Protein AF-A0A183D2I1-F1 (afdb_monomer)

InterPro domains:
  IPR027417 P-loop containing nucleoside triphosphate hydrolase [G3DSA:3.40.50.300] (2-87)
  IPR031327 Mini-chromosome maintenance protein [PTHR11630] (5-108)
  IPR041562 MCM, AAA-lid domain [PF17855] (18-64)
  IPR059098 DNA replication licensing factor MCM2-like, winged-helix domain [PF23669] (88-132)

Nearest PDB structures (foldseek):
  8s09-assembly1_A  TM=5.831E-01  e=2.308E-08  Homo sapiens
  8s0a-assembly1_2  TM=5.845E-01  e=3.952E-08  Homo sapiens
  8s0d-assembly1_2  TM=7.052E-01  e=2.234E-07  Homo sapiens
  7w1y-assembly1_2  TM=5.861E-01  e=3.394E-07  Homo sapiens
  7w1y-assembly1_A  TM=5.835E-01  e=4.857E-07  Homo sapiens

Organism: NCBI:txid637853

Solvent-accessible su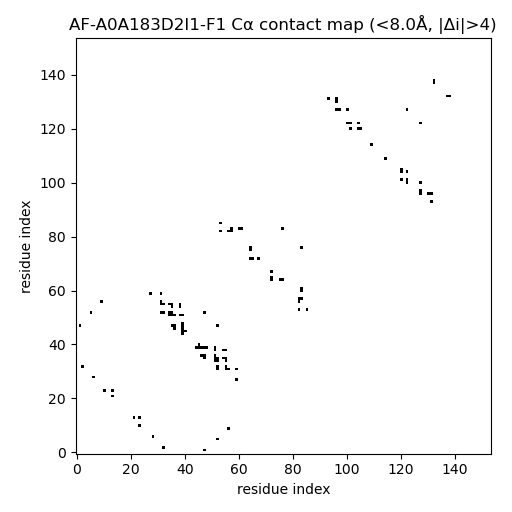rface area (backbone atoms only — not comparable to full-atom values): 9493 Å² total; per-residue (Å²): 134,68,65,64,62,56,49,48,56,53,49,52,54,48,65,78,58,56,58,94,85,66,82,89,49,74,64,58,55,53,53,35,54,52,40,13,50,50,49,19,48,74,70,73,40,96,61,73,53,72,68,27,45,52,53,22,50,32,53,54,49,54,58,55,42,71,74,44,58,72,71,54,28,56,53,49,50,66,75,40,39,74,57,66,52,58,84,53,67,59,63,60,55,51,50,50,54,49,54,49,52,52,49,53,51,52,53,52,51,50,74,74,44,84,84,68,85,79,88,76,84,91,76,64,67,66,63,52,52,51,59,47,55,74,72,37,98,62,82,80,81,78,72,82,66,84,81,78,81,79,84,76,80,131

Radius of gyration: 22.0 Å; Cα contacts (8 Å, |Δi|>4): 66; chains: 1; bounding box: 51×30×64 Å

Sequence (154 aa):
LISQTVLRKYIMYARENATGSVAITVRHVESLIRLAEAHAKMHLRSYVCDEDVDVAVRVILESFISTQKASIMRQMRRNFDRHLNFNRDHNELLLYLLKQLVKDQLHYERARHADEALTTVAVAESDFIEKVSFLFRFPLKTRFASCVEMNFTA

Foldseek 3Di:
DPLPVLVVVVVVVCVVVPPVPDDDDPVLSVQLVVQQCVQCVVVVHPDGDPVSSLVSVLVSLVVVLVPDDPVVSVVSCVVCVVSNCVPPPPPVVLVVLVVVQQVVQVVVVCVVDPPDDDPDTDDDPVVSLVVSVVVDVDDPPPDPPPPPDPPDDD

Secondary structure (DSSP, 8-state):
--HHHHHHHHHHHHHHT--TT----HHHHHHHHHHHHHHHHHTT-SS--HHHHHHHHHHHHHHHHHTS-HHHHHHHHHHTHHHHSTT--HHHHHHHHHHHHHHHHHHHHHHHSSS---------HHHHHHHHHHH-SS-GGGSSSSSS------

pLDDT: mean 70.79, std 16.34, range [28.09, 92.56]

Structure (mmCIF, N/CA/C/O backbone):
data_AF-A0A183D2I1-F1
#
_entry.id   AF-A0A183D2I1-F1
#
loop_
_atom_site.group_PDB
_atom_site.id
_atom_site.type_symbol
_atom_site.label_atom_id
_atom_site.label_alt_id
_atom_site.label_comp_id
_atom_site.label_asym_id
_atom_site.label_entity_id
_atom_site.label_seq_id
_atom_site.pdbx_PDB_ins_code
_atom_site.Cartn_x
_atom_site.Cartn_y
_atom_site.Cartn_z
_atom_site.occupancy
_atom_site.B_iso_or_equiv
_atom_site.auth_seq_id
_atom_site.auth_comp_id
_atom_site.auth_asym_id
_atom_site.auth_atom_id
_atom_site.pdbx_PDB_model_num
ATOM 1 N N . LEU A 1 1 ? -21.121 -9.892 1.403 1.00 47.94 1 LEU A N 1
ATOM 2 C CA . LEU A 1 1 ? -20.538 -10.819 2.407 1.00 47.94 1 LEU A CA 1
ATOM 3 C C . LEU A 1 1 ? -19.015 -10.607 2.554 1.00 47.94 1 LEU A C 1
ATOM 5 O O . LEU A 1 1 ? -18.254 -11.558 2.629 1.00 47.94 1 LEU A O 1
ATOM 9 N N . ILE A 1 2 ? -18.564 -9.346 2.602 1.00 53.19 2 ILE A N 1
ATOM 10 C CA . ILE A 1 2 ? -17.144 -8.947 2.489 1.00 53.19 2 ILE A CA 1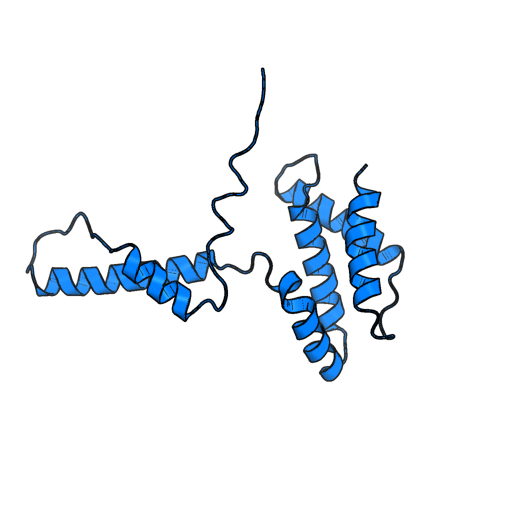
ATOM 11 C C . ILE A 1 2 ? -16.375 -9.164 3.811 1.00 53.19 2 ILE A C 1
ATOM 13 O O . ILE A 1 2 ? -15.179 -9.429 3.814 1.00 53.19 2 ILE A O 1
ATOM 17 N N . SER A 1 3 ? -17.073 -9.117 4.951 1.00 59.78 3 SER A N 1
ATOM 18 C CA . SER A 1 3 ? -16.456 -9.046 6.284 1.00 59.78 3 SER A CA 1
ATOM 19 C C . SER A 1 3 ? -15.626 -10.280 6.682 1.00 59.78 3 SER A C 1
ATOM 21 O O . SER A 1 3 ? -14.549 -10.120 7.245 1.00 59.78 3 SER A O 1
ATOM 23 N N . GLN A 1 4 ? -16.066 -11.505 6.369 1.00 57.81 4 GLN A N 1
ATOM 24 C CA . GLN A 1 4 ? -15.430 -12.734 6.882 1.00 57.81 4 GLN A CA 1
ATOM 25 C C . GLN A 1 4 ? -14.042 -13.009 6.277 1.00 57.81 4 GLN A C 1
ATOM 27 O O . GLN A 1 4 ? -13.126 -13.391 7.004 1.00 57.81 4 GLN A O 1
ATOM 32 N N . THR A 1 5 ? -13.854 -12.795 4.972 1.00 61.41 5 THR A N 1
ATOM 33 C CA . THR A 1 5 ? -12.581 -13.083 4.279 1.00 61.41 5 THR A CA 1
ATOM 34 C C . THR A 1 5 ? -11.500 -12.070 4.644 1.00 61.41 5 THR A C 1
ATOM 36 O O . THR A 1 5 ? -10.367 -12.443 4.947 1.00 61.41 5 THR A O 1
ATOM 39 N N . VAL A 1 6 ? -11.881 -10.793 4.689 1.00 62.53 6 VAL A N 1
ATOM 40 C CA . VAL A 1 6 ? -11.028 -9.664 5.081 1.00 62.53 6 VAL A CA 1
ATOM 41 C C . VAL A 1 6 ? -10.565 -9.827 6.526 1.00 62.53 6 VAL A C 1
ATOM 43 O O . VAL A 1 6 ? -9.372 -9.755 6.827 1.00 62.53 6 VAL A O 1
ATOM 46 N N . LEU A 1 7 ? -11.513 -10.131 7.413 1.00 62.50 7 LEU A N 1
ATOM 47 C CA . LEU A 1 7 ? -11.241 -10.378 8.818 1.00 62.50 7 LEU A CA 1
ATOM 48 C C . LEU A 1 7 ? -10.354 -11.612 9.001 1.00 62.50 7 LEU A C 1
ATOM 50 O O . LEU A 1 7 ? -9.405 -11.555 9.773 1.00 62.50 7 LEU A O 1
ATOM 54 N N . ARG A 1 8 ? -10.594 -12.706 8.265 1.00 64.56 8 ARG A N 1
ATOM 55 C CA . ARG A 1 8 ? -9.735 -13.901 8.319 1.00 64.56 8 ARG A CA 1
ATOM 56 C C . ARG A 1 8 ? -8.306 -13.617 7.872 1.00 64.56 8 ARG A C 1
ATOM 58 O O . ARG A 1 8 ? -7.394 -14.015 8.591 1.00 64.56 8 ARG A O 1
ATOM 65 N N . LYS A 1 9 ? -8.107 -12.944 6.731 1.00 64.69 9 LYS A N 1
ATOM 66 C CA . LYS A 1 9 ? -6.766 -12.596 6.225 1.00 64.69 9 LYS A CA 1
ATOM 67 C C . LYS A 1 9 ? -6.015 -11.732 7.248 1.00 64.69 9 LYS A C 1
ATOM 69 O O . LYS A 1 9 ? -4.882 -12.046 7.597 1.00 64.69 9 LYS A O 1
ATOM 74 N N . TYR A 1 10 ? -6.673 -10.714 7.805 1.00 66.81 10 TYR A N 1
ATOM 75 C CA . TYR A 1 10 ? -6.061 -9.799 8.774 1.00 66.81 10 TYR A CA 1
ATOM 76 C C . TYR A 1 10 ? -5.842 -10.418 10.173 1.00 66.81 10 TYR A C 1
ATOM 78 O O . TYR A 1 10 ? -4.816 -10.174 10.808 1.00 66.81 10 TYR A O 1
ATOM 86 N N . ILE A 1 11 ? -6.765 -11.260 10.656 1.00 64.31 11 ILE A N 1
ATOM 87 C CA . ILE A 1 11 ? -6.609 -11.985 11.929 1.00 64.31 11 ILE A CA 1
ATOM 88 C C . ILE A 1 11 ? -5.515 -13.047 11.824 1.00 64.31 11 ILE A C 1
ATOM 90 O O . ILE A 1 11 ? -4.703 -13.143 12.741 1.00 64.31 11 ILE A O 1
ATOM 94 N N . MET A 1 12 ? -5.463 -13.829 10.737 1.00 61.66 12 MET A N 1
ATOM 95 C CA . MET A 1 12 ? -4.365 -14.783 10.513 1.00 61.66 12 MET A CA 1
ATOM 96 C C . MET A 1 12 ? -3.023 -14.055 10.509 1.00 61.66 12 MET A C 1
ATOM 98 O O . MET A 1 12 ? -2.116 -14.429 11.246 1.00 61.66 12 MET A O 1
ATOM 102 N N . TYR A 1 13 ? -2.958 -12.932 9.797 1.00 61.28 13 TYR A N 1
ATOM 103 C CA . TYR A 1 13 ? -1.787 -12.069 9.739 1.00 61.28 13 TYR A CA 1
ATOM 104 C C . TYR A 1 13 ? -1.298 -11.589 11.122 1.00 61.28 13 TYR A C 1
ATOM 106 O O . TYR A 1 13 ? -0.101 -11.658 11.416 1.00 61.28 13 TYR A O 1
ATOM 114 N N . ALA A 1 14 ? -2.193 -11.128 12.001 1.00 62.81 14 ALA A N 1
ATOM 115 C CA . ALA A 1 14 ? -1.786 -10.687 13.338 1.00 62.81 14 ALA A CA 1
ATOM 116 C C . ALA A 1 14 ? -1.528 -11.827 14.312 1.00 62.81 14 ALA A C 1
ATOM 118 O O . ALA A 1 14 ? -0.740 -11.662 15.239 1.00 62.81 14 ALA A O 1
ATOM 119 N N . ARG A 1 15 ? -2.172 -12.978 14.113 1.00 60.75 15 ARG A N 1
ATOM 120 C CA . ARG A 1 15 ? -1.924 -14.170 14.920 1.00 60.75 15 ARG A CA 1
ATOM 121 C C . ARG A 1 15 ? -0.547 -14.761 14.622 1.00 60.75 15 ARG A C 1
ATOM 123 O O . ARG A 1 15 ? 0.141 -15.163 15.554 1.00 60.75 15 ARG A O 1
ATOM 130 N N . GLU A 1 16 ? -0.125 -14.757 13.360 1.00 59.59 16 GLU A N 1
ATOM 131 C CA . GLU A 1 16 ? 1.215 -15.189 12.938 1.00 59.59 16 GLU A CA 1
ATOM 132 C C . GLU A 1 16 ? 2.324 -14.248 13.425 1.00 59.59 16 GLU A C 1
ATOM 134 O O . GLU A 1 16 ? 3.450 -14.681 13.651 1.00 59.59 16 GLU A O 1
ATOM 139 N N . ASN A 1 17 ? 2.008 -12.966 13.631 1.00 55.75 17 ASN A N 1
ATOM 140 C CA . ASN A 1 17 ? 2.989 -11.931 13.959 1.00 55.75 17 ASN A CA 1
ATOM 141 C C . ASN A 1 17 ? 2.719 -11.243 15.299 1.00 55.75 17 ASN A C 1
ATOM 143 O O . ASN A 1 17 ? 3.112 -10.086 15.480 1.00 55.75 17 ASN A O 1
ATOM 147 N N . ALA A 1 18 ? 2.092 -11.956 16.242 1.00 54.72 18 ALA A N 1
ATOM 148 C CA . ALA A 1 18 ? 1.868 -11.531 17.622 1.00 54.72 18 ALA A CA 1
ATOM 149 C C . ALA A 1 18 ? 3.199 -11.427 18.394 1.00 54.72 18 ALA A C 1
ATOM 151 O O . ALA A 1 18 ? 3.439 -12.091 19.398 1.00 54.72 18 ALA A O 1
ATOM 152 N N . THR A 1 19 ? 4.087 -10.547 17.936 1.00 51.00 19 THR A N 1
ATOM 153 C CA . THR A 1 19 ? 5.031 -9.875 18.819 1.00 51.00 19 THR A CA 1
ATOM 154 C C . THR A 1 19 ? 4.127 -9.132 19.794 1.00 51.00 19 THR A C 1
ATOM 156 O O . THR A 1 19 ? 3.301 -8.347 19.335 1.00 51.00 19 THR A O 1
ATOM 159 N N . GLY A 1 20 ? 4.184 -9.437 21.094 1.00 52.44 20 GLY A N 1
ATOM 160 C CA . GLY A 1 20 ? 3.185 -9.054 22.111 1.00 52.44 20 GLY A CA 1
ATOM 161 C C . GLY A 1 20 ? 2.898 -7.553 22.310 1.00 52.44 20 GLY A C 1
ATOM 162 O O . GLY A 1 20 ? 2.337 -7.167 23.326 1.00 52.44 20 GLY A O 1
ATOM 163 N N . SER A 1 21 ? 3.285 -6.698 21.369 1.00 53.03 21 SER A N 1
ATOM 164 C CA . SER A 1 21 ? 3.065 -5.260 21.314 1.00 53.03 21 SER A CA 1
ATOM 165 C C . SER A 1 21 ? 1.822 -4.825 20.525 1.00 53.03 21 SER A C 1
ATOM 167 O O . SER A 1 21 ? 1.507 -3.636 20.560 1.00 53.03 21 SER A O 1
ATOM 169 N N . VAL A 1 22 ? 1.111 -5.714 19.811 1.00 56.09 22 VAL A N 1
ATOM 170 C CA . VAL A 1 22 ? 0.008 -5.303 18.912 1.00 56.09 22 VAL A CA 1
ATOM 171 C C . VAL A 1 22 ? -1.286 -6.071 19.175 1.00 56.09 22 VAL A C 1
ATOM 173 O O . VAL A 1 22 ? -1.456 -7.202 18.731 1.00 56.09 22 VAL A O 1
ATOM 176 N N . ALA A 1 23 ? -2.239 -5.430 19.851 1.00 59.72 23 ALA A N 1
ATOM 177 C CA . ALA A 1 23 ? -3.607 -5.931 19.943 1.00 59.72 23 ALA A CA 1
ATOM 178 C C . ALA A 1 23 ? -4.425 -5.452 18.730 1.00 59.72 23 ALA A C 1
ATOM 180 O O . ALA A 1 23 ? -4.564 -4.247 18.502 1.00 59.72 23 ALA A O 1
ATOM 181 N N . ILE A 1 24 ? -4.997 -6.382 17.954 1.00 68.56 24 ILE A N 1
ATOM 182 C CA . ILE A 1 24 ? -6.044 -6.032 16.985 1.00 68.56 24 ILE A CA 1
ATOM 183 C C . ILE A 1 24 ? -7.294 -5.630 17.759 1.00 68.56 24 ILE A C 1
ATOM 185 O O . ILE A 1 24 ? -7.805 -6.397 18.571 1.00 68.56 24 ILE A O 1
ATOM 189 N N . THR A 1 25 ? -7.827 -4.454 17.439 1.00 73.81 25 THR A N 1
ATOM 190 C CA . THR A 1 25 ? -9.124 -4.003 17.940 1.00 73.81 25 THR A CA 1
ATOM 191 C C . THR A 1 25 ? -10.164 -4.019 16.826 1.00 73.81 25 THR A C 1
ATOM 193 O O . THR A 1 25 ? -9.836 -3.950 15.639 1.00 73.81 25 THR A O 1
ATOM 196 N N . VAL A 1 26 ? -11.439 -4.038 17.213 1.00 77.88 26 VAL A N 1
ATOM 197 C CA . VAL A 1 26 ? -12.580 -3.926 16.288 1.00 77.88 26 VAL A CA 1
ATOM 198 C C . VAL A 1 26 ? -12.503 -2.645 15.442 1.00 77.88 26 VAL A C 1
ATOM 200 O O . VAL A 1 26 ? -12.909 -2.640 14.284 1.00 77.88 26 VAL A O 1
ATOM 203 N N . ARG A 1 27 ? -11.881 -1.584 15.978 1.00 81.44 27 ARG A N 1
ATOM 204 C CA . ARG A 1 27 ? -11.635 -0.321 15.268 1.00 81.44 27 ARG A CA 1
ATOM 205 C C . ARG A 1 27 ? -10.708 -0.498 14.064 1.00 81.44 27 ARG A C 1
ATOM 207 O O . ARG A 1 27 ? -10.935 0.129 13.040 1.00 81.44 27 ARG A O 1
ATOM 214 N N . HIS A 1 28 ? -9.684 -1.351 14.155 1.00 77.81 28 HIS A N 1
ATOM 215 C CA . HIS A 1 28 ? -8.801 -1.612 13.010 1.00 77.81 28 HIS A CA 1
ATOM 216 C C . HIS A 1 28 ? -9.560 -2.291 11.869 1.00 77.81 28 HIS A C 1
ATOM 218 O O . HIS A 1 28 ? -9.346 -1.956 10.709 1.00 77.81 28 HIS A O 1
ATOM 224 N N . VAL A 1 29 ? -10.482 -3.195 12.204 1.00 79.56 29 VAL A N 1
ATOM 225 C CA . VAL A 1 29 ? -11.341 -3.872 11.225 1.00 79.56 29 VAL A CA 1
ATOM 226 C C . VAL A 1 29 ? -12.295 -2.877 10.561 1.00 79.56 29 VAL A C 1
ATOM 228 O O . VAL A 1 29 ? -12.427 -2.887 9.341 1.00 79.56 29 VAL A O 1
ATOM 231 N N . GLU A 1 30 ? -12.915 -1.985 11.337 1.00 83.94 30 GLU A N 1
ATOM 232 C CA . GLU A 1 30 ? -13.778 -0.924 10.803 1.00 83.94 30 GLU A CA 1
ATOM 233 C C . GLU A 1 30 ? -13.012 0.003 9.847 1.00 83.94 30 GLU A C 1
ATOM 235 O O . GLU A 1 30 ? -13.469 0.260 8.730 1.00 83.94 30 GLU A O 1
ATOM 240 N N . SER A 1 31 ? -11.821 0.457 10.250 1.00 87.12 31 SER A N 1
ATOM 241 C CA . SER A 1 31 ? -10.952 1.280 9.403 1.00 87.12 31 SER A CA 1
ATOM 242 C C . SER A 1 31 ? -10.566 0.566 8.107 1.00 87.12 31 SER A C 1
ATOM 244 O O . SER A 1 31 ? -10.540 1.192 7.050 1.00 87.12 31 SER A O 1
ATOM 246 N N . LEU A 1 32 ? -10.301 -0.740 8.167 1.00 84.94 32 LEU A N 1
ATOM 247 C CA . LEU A 1 32 ? -9.923 -1.538 7.004 1.00 84.94 32 LEU A CA 1
ATOM 248 C C . LEU A 1 32 ? -11.075 -1.635 5.998 1.00 84.94 32 LEU A C 1
ATOM 250 O O . LEU A 1 32 ? -10.867 -1.385 4.812 1.00 84.94 32 LEU A O 1
ATOM 254 N N . ILE A 1 33 ? -12.294 -1.908 6.471 1.00 86.69 33 ILE A N 1
ATOM 255 C CA . ILE A 1 33 ? -13.492 -1.947 5.619 1.00 86.69 33 ILE A CA 1
ATOM 256 C C . ILE A 1 33 ? -13.709 -0.586 4.943 1.00 86.69 33 ILE A C 1
ATOM 258 O O . ILE A 1 33 ? -13.891 -0.531 3.728 1.00 86.69 33 ILE A O 1
ATOM 262 N N . ARG A 1 34 ? -13.602 0.518 5.697 1.00 90.81 34 ARG A N 1
ATOM 263 C CA . ARG A 1 34 ? -13.749 1.872 5.136 1.00 90.81 34 ARG A CA 1
ATOM 264 C C . ARG A 1 34 ? -12.707 2.187 4.064 1.00 90.81 34 ARG A C 1
ATOM 266 O O . ARG A 1 34 ? -13.053 2.787 3.051 1.00 90.81 34 ARG A O 1
ATOM 273 N N . LEU A 1 35 ? -11.449 1.798 4.274 1.00 90.44 35 LEU A N 1
ATOM 274 C CA . LEU A 1 35 ? -10.378 2.014 3.297 1.00 90.44 35 LEU A CA 1
ATOM 275 C C . LEU A 1 35 ? -10.588 1.186 2.025 1.00 90.44 35 LEU A C 1
ATOM 277 O O . LEU A 1 35 ? -10.406 1.714 0.930 1.00 90.44 35 LEU A O 1
ATOM 281 N N . ALA A 1 36 ? -11.015 -0.071 2.158 1.00 87.38 36 ALA A N 1
ATOM 282 C CA . ALA A 1 36 ? -11.295 -0.934 1.012 1.00 87.38 36 ALA A CA 1
ATOM 283 C C . ALA A 1 36 ? -12.467 -0.391 0.170 1.00 87.38 36 ALA A C 1
ATOM 285 O O . ALA A 1 36 ? -12.376 -0.303 -1.053 1.00 87.38 36 ALA A O 1
ATOM 286 N N . GLU A 1 37 ? -13.540 0.068 0.818 1.00 87.00 37 GLU A N 1
ATOM 287 C CA . GLU A 1 37 ? -14.663 0.715 0.129 1.00 87.00 37 GLU A CA 1
ATOM 288 C C . GLU A 1 37 ? -14.269 2.047 -0.519 1.00 87.00 37 GLU A C 1
ATOM 290 O O . GLU A 1 37 ? -14.716 2.351 -1.625 1.00 87.00 37 GLU A O 1
ATOM 295 N N . ALA A 1 38 ? -13.437 2.853 0.148 1.00 91.94 38 ALA A N 1
ATOM 296 C CA . ALA A 1 38 ? -12.932 4.099 -0.419 1.00 91.94 38 ALA A CA 1
ATOM 297 C C . ALA A 1 38 ? -12.096 3.835 -1.679 1.00 91.94 38 ALA A C 1
ATOM 299 O O . ALA A 1 38 ? -12.277 4.527 -2.679 1.00 91.94 38 ALA A O 1
ATOM 300 N N . HIS A 1 39 ? -11.244 2.809 -1.662 1.00 88.62 39 HIS A N 1
ATOM 301 C CA . HIS A 1 39 ? -10.431 2.423 -2.814 1.00 88.62 39 HIS A CA 1
ATOM 302 C C . HIS A 1 39 ? -11.285 1.921 -3.990 1.00 88.62 39 HIS A C 1
ATOM 304 O O . HIS A 1 39 ? -11.060 2.335 -5.129 1.00 88.62 39 HIS A O 1
ATOM 310 N N . ALA A 1 40 ? -12.323 1.122 -3.720 1.00 88.06 40 ALA A N 1
ATOM 311 C CA . ALA A 1 40 ? -13.288 0.704 -4.738 1.00 88.06 40 ALA A CA 1
ATOM 312 C C . ALA A 1 40 ? -14.038 1.905 -5.348 1.00 88.06 40 ALA A C 1
ATOM 314 O O . ALA A 1 40 ? -14.158 2.010 -6.570 1.00 88.06 40 ALA A O 1
ATOM 315 N N . LYS A 1 41 ? -14.464 2.865 -4.513 1.00 89.44 41 LYS A N 1
ATOM 316 C CA . LYS A 1 41 ? -15.130 4.102 -4.960 1.00 89.44 41 LYS A CA 1
ATOM 317 C C . LYS A 1 41 ? -14.212 5.009 -5.779 1.00 89.44 41 LYS A C 1
ATOM 319 O O . LYS A 1 41 ? -14.683 5.611 -6.739 1.00 89.44 41 LYS A O 1
ATOM 324 N N . MET A 1 42 ? -12.920 5.085 -5.452 1.00 92.56 42 MET A N 1
ATOM 325 C CA . MET A 1 42 ? -11.929 5.798 -6.275 1.00 92.56 42 MET A CA 1
ATOM 326 C C . MET A 1 42 ? -11.808 5.190 -7.678 1.00 92.56 42 MET A C 1
ATOM 328 O O . MET A 1 42 ? -11.603 5.918 -8.643 1.00 92.56 42 MET A O 1
ATOM 332 N N . HIS A 1 43 ? -12.007 3.876 -7.799 1.00 89.62 43 HIS A N 1
ATOM 333 C CA . HIS A 1 43 ? -12.076 3.164 -9.078 1.00 89.62 43 HIS A CA 1
ATOM 334 C C . HIS A 1 43 ? -13.481 3.151 -9.702 1.00 89.62 43 HIS A C 1
ATOM 336 O O . HIS A 1 43 ? -13.704 2.429 -10.672 1.00 89.62 43 HIS A O 1
ATOM 342 N N . LEU A 1 44 ? -14.434 3.917 -9.154 1.00 92.19 44 LEU A N 1
ATOM 343 C CA . LEU A 1 44 ? -15.835 3.968 -9.589 1.00 92.19 44 LEU A CA 1
ATOM 344 C C . LEU A 1 44 ? -16.553 2.601 -9.557 1.00 92.19 44 LEU A C 1
ATOM 346 O O . LEU A 1 44 ? -17.554 2.405 -10.246 1.00 92.19 44 LEU A O 1
ATOM 350 N N . ARG A 1 45 ? -16.071 1.648 -8.747 1.00 85.94 45 ARG A N 1
ATOM 351 C CA . ARG A 1 45 ? -16.692 0.327 -8.573 1.00 85.94 45 ARG A CA 1
ATOM 352 C C . ARG A 1 45 ? -17.673 0.342 -7.402 1.00 85.94 45 ARG A C 1
ATOM 354 O O . ARG A 1 45 ? -17.440 0.981 -6.378 1.00 85.94 45 ARG A O 1
ATOM 361 N N . SER A 1 46 ? -18.761 -0.413 -7.538 1.00 85.31 46 SER A N 1
ATOM 362 C CA . SER A 1 46 ? -19.759 -0.632 -6.477 1.00 85.31 46 SER A CA 1
ATOM 363 C C . SER A 1 46 ? -19.436 -1.824 -5.569 1.00 85.31 46 SER A C 1
ATOM 365 O O . SER A 1 46 ? -20.087 -2.012 -4.542 1.00 85.31 46 SER A O 1
ATOM 367 N N . TYR A 1 47 ? -18.436 -2.625 -5.935 1.00 83.62 47 TYR A N 1
ATOM 368 C CA . TYR A 1 47 ? -18.008 -3.818 -5.216 1.00 83.62 47 TYR A CA 1
ATOM 369 C C . TYR A 1 47 ? -16.523 -3.733 -4.861 1.00 83.62 47 TYR A C 1
ATOM 371 O O . TYR A 1 47 ? -15.739 -3.085 -5.550 1.00 83.62 47 TYR A O 1
ATOM 379 N N . VAL A 1 48 ? -16.165 -4.400 -3.766 1.00 80.62 48 VAL A N 1
ATOM 380 C CA . VAL A 1 48 ? -14.799 -4.463 -3.241 1.00 80.62 48 VAL A CA 1
ATOM 381 C C . VAL A 1 48 ? -14.123 -5.724 -3.775 1.00 80.62 48 VAL A C 1
ATOM 383 O O . VAL A 1 48 ? -14.656 -6.824 -3.608 1.00 80.62 48 VAL A O 1
ATOM 386 N N . CYS A 1 49 ? -12.958 -5.561 -4.394 1.00 83.50 49 CYS A N 1
ATOM 387 C CA . CYS A 1 49 ? -12.085 -6.641 -4.851 1.00 83.50 49 CYS A CA 1
ATOM 388 C C . CYS A 1 49 ? -11.038 -7.003 -3.785 1.00 83.50 49 CYS A C 1
ATOM 390 O O . CYS A 1 49 ? -10.749 -6.215 -2.884 1.00 83.50 49 CYS A O 1
ATOM 392 N N . ASP A 1 50 ? -10.400 -8.170 -3.924 1.00 80.44 50 ASP A N 1
ATOM 393 C CA . ASP A 1 50 ? -9.273 -8.568 -3.064 1.00 80.44 50 ASP A CA 1
ATOM 394 C C . ASP A 1 50 ? -8.115 -7.550 -3.108 1.00 80.44 50 ASP A C 1
ATOM 396 O O . ASP A 1 50 ? -7.505 -7.263 -2.082 1.00 80.44 50 ASP A O 1
ATOM 400 N N . GLU A 1 51 ? -7.877 -6.922 -4.263 1.00 81.56 51 GLU A N 1
ATOM 401 C CA . GLU A 1 51 ? -6.863 -5.871 -4.436 1.00 81.56 51 GLU A CA 1
ATOM 402 C C . GLU A 1 51 ? -7.111 -4.653 -3.533 1.00 81.56 51 GLU A C 1
ATOM 404 O O . GLU A 1 51 ? -6.176 -4.079 -2.975 1.00 81.56 51 GLU A O 1
ATOM 409 N N . ASP A 1 52 ? -8.378 -4.270 -3.353 1.00 84.62 52 ASP A N 1
ATOM 410 C CA . ASP A 1 52 ? -8.764 -3.128 -2.521 1.00 84.62 52 ASP A CA 1
ATOM 411 C C . ASP A 1 52 ? -8.496 -3.427 -1.034 1.00 84.62 52 ASP A C 1
ATOM 413 O O . ASP A 1 52 ? -8.114 -2.545 -0.259 1.00 84.62 52 ASP A O 1
ATOM 417 N N . VAL A 1 53 ? -8.645 -4.697 -0.644 1.00 82.25 53 VAL A N 1
ATOM 418 C CA . VAL A 1 53 ? -8.337 -5.196 0.702 1.00 82.25 53 VAL A CA 1
ATOM 419 C C . VAL A 1 53 ? -6.831 -5.191 0.943 1.00 82.25 53 VAL A C 1
ATOM 421 O O . VAL A 1 53 ? -6.390 -4.744 2.003 1.00 82.25 53 VAL A O 1
ATOM 424 N N . ASP A 1 54 ? -6.038 -5.627 -0.034 1.00 80.88 54 ASP A N 1
ATOM 425 C CA . ASP A 1 54 ? -4.577 -5.632 0.070 1.00 80.88 54 ASP A CA 1
ATOM 426 C C . ASP A 1 54 ? -4.022 -4.205 0.219 1.00 80.88 54 ASP A C 1
ATOM 428 O O . ASP A 1 54 ? -3.141 -3.952 1.050 1.00 80.88 54 ASP A O 1
ATOM 432 N N . VAL A 1 55 ? -4.593 -3.236 -0.508 1.00 84.19 55 VAL A N 1
ATOM 433 C CA . VAL A 1 55 ? -4.257 -1.812 -0.352 1.00 84.19 55 VAL A CA 1
ATOM 434 C C . VAL A 1 55 ? -4.651 -1.294 1.035 1.00 84.19 55 VAL A C 1
ATOM 436 O O . VAL A 1 55 ? -3.844 -0.623 1.686 1.00 84.19 55 VAL A O 1
ATOM 439 N N . ALA A 1 56 ? -5.847 -1.626 1.527 1.00 86.12 56 ALA A N 1
ATOM 440 C CA . ALA A 1 56 ? -6.298 -1.218 2.859 1.00 86.12 56 ALA A CA 1
ATOM 441 C C . ALA A 1 56 ? -5.397 -1.775 3.978 1.00 86.12 56 ALA A C 1
ATOM 443 O O . ALA A 1 56 ? -5.015 -1.040 4.895 1.00 86.12 56 ALA A O 1
ATOM 444 N N . VAL A 1 57 ? -5.003 -3.051 3.880 1.00 81.69 57 VAL A N 1
ATOM 445 C CA . VAL A 1 57 ? -4.051 -3.688 4.802 1.00 81.69 57 VAL A CA 1
ATOM 446 C C . VAL A 1 57 ? -2.713 -2.954 4.765 1.00 81.69 57 VAL A C 1
ATOM 448 O O . VAL A 1 57 ? -2.207 -2.573 5.821 1.00 81.69 57 VAL A O 1
ATOM 451 N N . ARG A 1 58 ? -2.164 -2.679 3.576 1.00 83.00 58 ARG A N 1
ATOM 452 C CA . ARG A 1 58 ? -0.890 -1.959 3.426 1.00 83.00 58 ARG A CA 1
ATOM 453 C C . ARG A 1 58 ? -0.903 -0.602 4.132 1.00 83.00 58 ARG A C 1
ATOM 455 O O . ARG A 1 58 ? 0.016 -0.313 4.896 1.00 83.00 58 ARG A O 1
ATOM 462 N N . VAL A 1 59 ? -1.949 0.201 3.925 1.00 86.94 59 VAL A N 1
ATOM 463 C CA . VAL A 1 59 ? -2.078 1.540 4.532 1.00 86.94 59 VAL A CA 1
ATOM 464 C C . VAL A 1 59 ? -2.125 1.457 6.059 1.00 86.94 59 VAL A C 1
ATOM 466 O O . VAL A 1 59 ? -1.414 2.193 6.749 1.00 86.94 59 VAL A O 1
ATOM 469 N N . ILE A 1 60 ? -2.917 0.529 6.604 1.00 83.25 60 ILE A N 1
ATOM 470 C CA . ILE A 1 60 ? -3.003 0.328 8.056 1.00 83.25 60 ILE A CA 1
ATOM 471 C C . ILE A 1 60 ? -1.644 -0.085 8.619 1.00 83.25 60 ILE A C 1
ATOM 473 O O . ILE A 1 60 ? -1.205 0.472 9.625 1.00 83.25 60 ILE A O 1
ATOM 477 N N . LEU A 1 61 ? -0.946 -1.008 7.963 1.00 80.25 61 LEU A N 1
ATOM 478 C CA . LEU A 1 61 ? 0.366 -1.464 8.411 1.00 80.25 61 LEU A CA 1
ATOM 479 C C . LEU A 1 61 ? 1.430 -0.381 8.347 1.00 80.25 61 LEU A C 1
ATOM 481 O O . LEU A 1 61 ? 2.212 -0.254 9.284 1.00 80.25 61 LEU A O 1
ATOM 485 N N . GLU A 1 62 ? 1.458 0.421 7.289 1.00 84.62 62 GLU A N 1
ATOM 486 C CA . GLU A 1 62 ? 2.432 1.501 7.157 1.00 84.62 62 GLU A CA 1
ATOM 487 C C . GLU A 1 62 ? 2.233 2.560 8.249 1.00 84.62 62 GLU A C 1
ATOM 489 O O . GLU A 1 62 ? 3.199 2.944 8.920 1.00 84.62 62 GLU A O 1
ATOM 494 N N . SER A 1 63 ? 0.973 2.929 8.519 1.00 85.19 63 SER A N 1
ATOM 495 C CA . SER A 1 63 ? 0.630 3.819 9.633 1.00 85.19 63 SER A CA 1
ATOM 496 C C . SER A 1 63 ? 1.046 3.225 10.980 1.00 85.19 63 SER A C 1
ATOM 498 O O . SER A 1 63 ? 1.696 3.899 11.776 1.00 85.19 63 SER A O 1
ATOM 500 N N . PHE A 1 64 ? 0.791 1.936 11.204 1.00 78.88 64 PHE A N 1
ATOM 501 C CA . PHE A 1 64 ? 1.109 1.272 12.459 1.00 78.88 64 PHE A CA 1
ATOM 502 C C . PHE A 1 64 ? 2.616 1.135 12.690 1.00 78.88 64 PHE A C 1
ATOM 504 O O . PHE A 1 64 ? 3.107 1.361 13.794 1.00 78.88 64 PHE A O 1
ATOM 511 N N . ILE A 1 65 ? 3.373 0.776 11.653 1.00 80.31 65 ILE A N 1
ATOM 512 C CA . ILE A 1 65 ? 4.828 0.648 11.731 1.00 80.31 65 ILE A CA 1
ATOM 513 C C . ILE A 1 65 ? 5.449 2.006 12.053 1.00 80.31 65 ILE A C 1
ATOM 515 O O . ILE A 1 65 ? 6.347 2.055 12.887 1.00 80.31 65 ILE A O 1
ATOM 519 N N . SER A 1 66 ? 4.963 3.099 11.454 1.00 85.25 66 SER A N 1
ATOM 520 C CA . SER A 1 66 ? 5.512 4.443 11.696 1.00 85.25 66 SER A CA 1
ATOM 521 C C . SER A 1 66 ? 5.396 4.924 13.147 1.00 85.25 66 SER A C 1
ATOM 523 O O . SER A 1 66 ? 6.205 5.744 13.573 1.00 85.25 66 SER A O 1
ATOM 525 N N . THR A 1 67 ? 4.453 4.391 13.930 1.00 85.69 67 THR A N 1
ATOM 526 C CA . THR A 1 67 ? 4.269 4.780 15.337 1.00 85.69 67 THR A CA 1
ATOM 527 C C . THR A 1 67 ? 5.112 3.956 16.313 1.00 85.69 67 THR A C 1
ATOM 529 O O . THR A 1 67 ? 5.092 4.223 17.514 1.00 85.69 67 THR A O 1
ATOM 532 N N . GLN A 1 68 ? 5.829 2.927 15.847 1.00 81.81 68 GLN A N 1
ATOM 533 C CA . GLN A 1 68 ? 6.621 2.054 16.717 1.00 81.81 68 GLN A CA 1
ATOM 534 C C . GLN A 1 68 ? 8.038 2.591 16.958 1.00 81.81 68 GLN A C 1
ATOM 536 O O . GLN A 1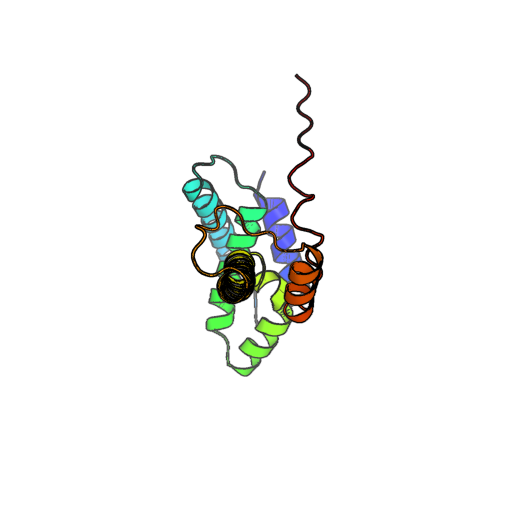 68 ? 8.592 3.377 16.194 1.00 81.81 68 GLN A O 1
ATOM 541 N N . LYS A 1 69 ? 8.685 2.113 18.027 1.00 84.50 69 LYS A N 1
ATOM 542 C CA . LYS A 1 69 ? 10.102 2.410 18.302 1.00 84.50 69 LYS A CA 1
ATOM 543 C C . LYS A 1 69 ? 10.988 1.887 17.170 1.00 84.50 69 LYS A C 1
ATOM 545 O O . LYS A 1 69 ? 10.747 0.799 16.654 1.00 84.50 69 LYS A O 1
ATOM 550 N N . ALA A 1 70 ? 12.078 2.590 16.855 1.00 85.06 70 ALA A N 1
ATOM 551 C CA . ALA A 1 70 ? 12.946 2.284 15.710 1.00 85.06 70 ALA A CA 1
ATOM 552 C C . ALA A 1 70 ? 13.427 0.824 15.614 1.00 85.06 70 ALA A C 1
ATOM 554 O O . ALA A 1 70 ? 13.538 0.288 14.514 1.00 85.06 70 ALA A O 1
ATOM 555 N N . SER A 1 71 ? 13.685 0.161 16.745 1.00 83.88 71 SER A N 1
ATOM 556 C CA . SER A 1 71 ? 14.042 -1.267 16.761 1.00 83.88 71 SER A CA 1
ATOM 557 C C . SER A 1 71 ? 12.898 -2.152 16.242 1.00 83.88 71 SER A C 1
ATOM 559 O O . SER A 1 71 ? 13.081 -2.938 15.312 1.00 83.88 71 SER A O 1
ATOM 561 N N . ILE A 1 72 ? 11.689 -1.933 16.767 1.00 82.00 72 ILE A N 1
ATOM 562 C CA . ILE A 1 72 ? 10.470 -2.653 16.382 1.00 82.00 72 ILE A CA 1
ATOM 563 C C . ILE A 1 72 ? 10.094 -2.310 14.940 1.00 82.00 72 ILE A C 1
ATOM 565 O O . ILE A 1 72 ? 9.763 -3.208 14.179 1.00 82.00 72 ILE A O 1
ATOM 569 N N . MET A 1 73 ? 10.229 -1.048 14.515 1.00 83.19 73 MET A N 1
ATOM 570 C CA . MET A 1 73 ? 9.973 -0.654 13.123 1.00 83.19 73 MET A CA 1
ATOM 571 C C . MET A 1 73 ? 10.797 -1.475 12.132 1.00 83.19 73 MET A C 1
ATOM 573 O O . MET A 1 73 ? 10.256 -1.980 11.152 1.00 83.19 73 MET A O 1
ATOM 577 N N . ARG A 1 74 ? 12.105 -1.624 12.380 1.00 85.12 74 ARG A N 1
ATOM 578 C CA . ARG A 1 74 ? 13.000 -2.388 11.495 1.00 85.12 74 ARG A CA 1
ATOM 579 C C . ARG A 1 74 ? 12.633 -3.868 11.468 1.00 85.12 74 ARG A C 1
ATOM 581 O O . ARG A 1 74 ? 12.657 -4.479 10.405 1.00 85.12 74 ARG A O 1
ATOM 588 N N . GLN A 1 75 ? 12.282 -4.440 12.618 1.00 81.94 75 GLN A N 1
ATOM 589 C CA . GLN A 1 75 ? 11.814 -5.822 12.701 1.00 81.94 75 GLN A CA 1
ATOM 590 C C . GLN A 1 75 ? 10.498 -6.017 11.935 1.00 81.94 75 GLN A C 1
ATOM 592 O O . GLN A 1 75 ? 10.415 -6.904 11.091 1.00 81.94 75 GLN A O 1
ATOM 597 N N . MET A 1 76 ? 9.516 -5.143 12.159 1.00 78.19 76 MET A N 1
ATOM 598 C CA . MET A 1 76 ? 8.208 -5.197 11.506 1.00 78.19 76 MET A CA 1
ATOM 599 C C . MET A 1 76 ? 8.315 -4.993 9.991 1.00 78.19 76 MET A C 1
ATOM 601 O O . MET A 1 76 ? 7.691 -5.731 9.241 1.00 78.19 76 MET A O 1
ATOM 605 N N . ARG A 1 77 ? 9.152 -4.061 9.510 1.00 81.56 77 ARG A N 1
ATOM 606 C CA . ARG A 1 77 ? 9.378 -3.872 8.064 1.00 81.56 77 ARG A CA 1
ATOM 607 C C . ARG A 1 77 ? 9.934 -5.125 7.394 1.00 81.56 77 ARG A C 1
ATOM 609 O O . ARG A 1 77 ? 9.488 -5.452 6.306 1.00 81.56 77 ARG A O 1
ATOM 616 N N . ARG A 1 78 ? 10.856 -5.841 8.048 1.00 79.75 78 ARG A N 1
ATOM 617 C CA . ARG A 1 78 ? 11.389 -7.111 7.524 1.00 79.75 78 ARG A CA 1
ATOM 618 C C . ARG A 1 78 ? 10.329 -8.209 7.496 1.00 79.75 78 ARG A C 1
ATOM 620 O O . ARG A 1 78 ? 10.225 -8.917 6.503 1.00 79.75 78 ARG A O 1
ATOM 627 N N . ASN A 1 79 ? 9.525 -8.322 8.551 1.00 76.25 79 ASN A N 1
ATOM 628 C CA . ASN A 1 79 ? 8.469 -9.335 8.622 1.00 76.25 79 ASN A CA 1
ATOM 629 C C . ASN A 1 79 ? 7.339 -9.063 7.614 1.00 76.25 79 ASN A C 1
ATOM 631 O O . ASN A 1 79 ? 6.767 -9.992 7.051 1.00 76.25 79 ASN A O 1
ATOM 635 N N . PHE A 1 80 ? 7.039 -7.788 7.356 1.00 72.56 80 PHE A N 1
ATOM 636 C CA . PHE A 1 80 ? 5.922 -7.363 6.510 1.00 72.56 80 PHE A CA 1
ATOM 637 C C . PHE A 1 80 ? 6.331 -6.891 5.118 1.00 72.56 80 PHE A C 1
ATOM 639 O O . PHE A 1 80 ? 5.501 -6.347 4.391 1.00 72.56 80 PHE A O 1
ATOM 646 N N . ASP A 1 81 ? 7.570 -7.155 4.711 1.00 75.94 81 ASP A N 1
ATOM 647 C CA . ASP A 1 81 ? 8.131 -6.701 3.438 1.00 75.94 81 ASP A CA 1
ATOM 648 C C . ASP A 1 81 ? 7.252 -7.098 2.238 1.00 75.94 81 ASP A C 1
ATOM 650 O O . ASP A 1 81 ? 6.924 -6.267 1.395 1.00 75.94 81 ASP A O 1
ATOM 654 N N . ARG A 1 82 ? 6.730 -8.333 2.233 1.00 72.62 82 ARG A N 1
ATOM 655 C CA . ARG A 1 82 ? 5.812 -8.832 1.191 1.00 72.62 82 ARG A CA 1
ATOM 656 C C . ARG A 1 82 ? 4.523 -8.009 1.065 1.00 72.62 82 ARG A C 1
ATOM 658 O O . ARG A 1 82 ? 4.030 -7.817 -0.040 1.00 72.62 82 ARG A O 1
ATOM 665 N N . HIS A 1 83 ? 3.982 -7.535 2.183 1.00 70.25 83 HIS A N 1
ATOM 666 C CA . HIS A 1 83 ? 2.716 -6.796 2.226 1.00 70.25 83 HIS A CA 1
ATOM 667 C C . HIS A 1 83 ? 2.934 -5.299 1.958 1.00 70.25 83 HIS A C 1
ATOM 669 O O . HIS A 1 83 ? 2.077 -4.636 1.381 1.00 70.25 83 HIS A O 1
ATOM 675 N N . LEU A 1 84 ? 4.102 -4.769 2.336 1.00 73.50 84 LEU A N 1
ATOM 676 C CA . LEU A 1 84 ? 4.495 -3.381 2.079 1.00 73.50 84 LEU A CA 1
ATOM 677 C C . LEU A 1 84 ? 4.945 -3.149 0.631 1.00 73.50 84 LEU A C 1
ATOM 679 O O . LEU A 1 84 ? 4.741 -2.057 0.099 1.00 73.50 84 LEU A O 1
ATOM 683 N N . ASN A 1 85 ? 5.542 -4.160 -0.002 1.00 70.06 85 ASN A N 1
ATOM 684 C CA . ASN A 1 85 ? 6.046 -4.071 -1.373 1.00 70.06 85 ASN A CA 1
ATOM 685 C C . ASN A 1 85 ? 5.041 -4.541 -2.432 1.00 70.06 85 ASN A C 1
ATOM 687 O O . ASN A 1 85 ? 5.324 -4.449 -3.629 1.00 70.06 85 ASN A O 1
ATOM 691 N N . PHE A 1 86 ? 3.852 -4.989 -2.021 1.00 61.50 86 PHE A N 1
ATOM 692 C CA . PHE A 1 86 ? 2.774 -5.321 -2.944 1.00 61.50 86 PHE A CA 1
ATOM 693 C C . PHE A 1 86 ? 2.382 -4.078 -3.758 1.00 61.50 86 PHE A C 1
ATOM 695 O O . PHE A 1 86 ? 1.984 -3.053 -3.197 1.00 61.50 86 PHE A O 1
ATOM 702 N N . ASN A 1 87 ? 2.531 -4.163 -5.084 1.00 57.16 87 ASN A N 1
ATOM 703 C CA . ASN A 1 87 ? 2.295 -3.072 -6.037 1.00 57.16 87 ASN A CA 1
ATOM 704 C C . ASN A 1 87 ? 3.149 -1.800 -5.845 1.00 57.16 87 ASN A C 1
ATOM 706 O O . ASN A 1 87 ? 2.791 -0.769 -6.406 1.00 57.16 87 ASN A O 1
ATOM 710 N N . ARG A 1 88 ? 4.293 -1.836 -5.137 1.00 60.22 88 ARG A N 1
ATOM 711 C CA . ARG A 1 88 ? 5.309 -0.773 -5.327 1.00 60.22 88 ARG A CA 1
ATOM 712 C C . ARG A 1 88 ? 5.676 -0.744 -6.812 1.00 60.22 88 ARG A C 1
ATOM 714 O O . ARG A 1 88 ? 5.750 -1.810 -7.419 1.00 60.22 88 ARG A O 1
ATOM 721 N N . ASP A 1 89 ? 5.853 0.431 -7.399 1.00 59.47 89 ASP A N 1
ATOM 722 C CA . ASP A 1 89 ? 5.944 0.651 -8.846 1.00 59.47 89 ASP A CA 1
ATOM 723 C C . ASP A 1 89 ? 7.137 -0.040 -9.523 1.00 59.47 89 ASP A C 1
ATOM 725 O O . ASP A 1 89 ? 8.121 0.572 -9.929 1.00 59.47 89 ASP A O 1
ATOM 729 N N . HIS A 1 90 ? 7.017 -1.350 -9.741 1.00 63.69 90 HIS A N 1
ATOM 730 C CA . HIS A 1 90 ? 7.904 -2.094 -10.628 1.00 63.69 90 HIS A CA 1
ATOM 731 C C . HIS A 1 90 ? 7.803 -1.527 -12.048 1.00 63.69 90 HIS A C 1
ATOM 733 O O . HIS A 1 90 ? 8.761 -1.610 -12.798 1.00 63.69 90 HIS A O 1
ATOM 739 N N . ASN A 1 91 ? 6.666 -0.914 -12.400 1.00 67.88 91 ASN A N 1
ATOM 740 C CA . ASN A 1 91 ? 6.397 -0.363 -13.725 1.00 67.88 91 ASN A CA 1
ATOM 741 C C . ASN A 1 91 ? 7.241 0.880 -14.022 1.00 67.88 91 ASN A C 1
ATOM 743 O O . ASN A 1 91 ? 7.741 1.006 -15.135 1.00 67.88 91 ASN A O 1
ATOM 747 N N . GLU A 1 92 ? 7.437 1.778 -13.051 1.00 70.25 92 GLU A N 1
ATOM 748 C CA . GLU A 1 92 ? 8.279 2.964 -13.253 1.00 70.25 92 GLU A CA 1
ATOM 749 C C . GLU A 1 92 ? 9.747 2.578 -13.427 1.00 70.25 92 GLU A C 1
ATOM 751 O O . GLU A 1 92 ? 10.418 3.077 -14.331 1.00 70.25 92 GLU A O 1
ATOM 756 N N . LEU A 1 93 ? 10.228 1.630 -12.618 1.00 74.31 93 LEU A N 1
ATOM 757 C CA . LEU A 1 93 ? 11.593 1.123 -12.732 1.00 74.31 93 LEU A CA 1
ATOM 758 C C . LEU A 1 93 ? 11.798 0.328 -14.027 1.00 74.31 93 LEU A C 1
ATOM 760 O O . LEU A 1 93 ? 12.812 0.488 -14.702 1.00 74.31 93 LEU A O 1
ATOM 764 N N . LEU A 1 94 ? 10.812 -0.481 -14.412 1.00 79.25 94 LEU A N 1
ATOM 765 C CA . LEU A 1 94 ? 10.801 -1.229 -15.667 1.00 79.25 94 LEU A CA 1
ATOM 766 C C . LEU A 1 94 ? 10.837 -0.285 -16.877 1.00 79.25 94 LEU A C 1
ATOM 768 O O . LEU A 1 94 ? 11.63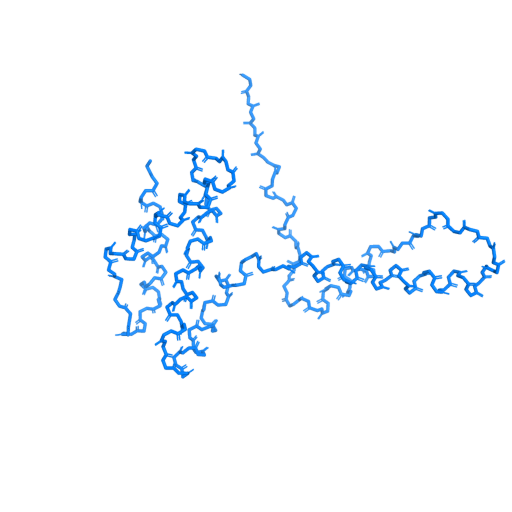0 -0.479 -17.798 1.00 79.25 94 LEU A O 1
ATOM 772 N N . LEU A 1 95 ? 10.030 0.778 -16.845 1.00 81.56 95 LEU A N 1
ATOM 773 C CA . LEU A 1 95 ? 10.010 1.814 -17.872 1.00 81.56 95 LEU A CA 1
ATOM 774 C C . LEU A 1 95 ? 11.325 2.601 -17.909 1.00 81.56 95 LEU A C 1
ATOM 776 O O . LEU A 1 95 ? 11.797 2.950 -18.991 1.00 81.56 95 LEU A O 1
ATOM 780 N N . TYR A 1 96 ? 11.925 2.884 -16.753 1.00 84.06 96 TYR A N 1
ATOM 781 C CA . TYR A 1 96 ? 13.236 3.524 -16.670 1.00 84.06 96 TYR A CA 1
ATOM 782 C C . TYR A 1 96 ? 14.322 2.666 -17.332 1.00 84.06 96 TYR A C 1
ATOM 784 O O . TYR A 1 96 ? 15.062 3.166 -18.181 1.00 84.06 96 TYR A O 1
ATOM 792 N N . LEU A 1 97 ? 14.364 1.368 -17.016 1.00 83.44 97 LEU A N 1
ATOM 793 C CA . LEU A 1 97 ? 15.308 0.420 -17.614 1.00 83.44 97 LEU A CA 1
ATOM 794 C C . LEU A 1 97 ? 15.106 0.290 -19.128 1.00 83.44 97 LEU A C 1
ATOM 796 O O . LEU A 1 97 ? 16.082 0.320 -19.879 1.00 83.44 97 LEU A O 1
ATOM 800 N N . LEU A 1 98 ? 13.853 0.222 -19.588 1.00 84.50 98 LEU A N 1
ATOM 801 C CA . LEU A 1 98 ? 13.532 0.177 -21.015 1.00 84.50 98 LEU A CA 1
ATOM 802 C C . LEU A 1 98 ? 13.991 1.454 -21.733 1.00 84.50 98 LEU A C 1
ATOM 804 O O . LEU A 1 98 ? 14.639 1.382 -22.774 1.00 84.50 98 LEU A O 1
ATOM 808 N N . LYS A 1 99 ? 13.721 2.631 -21.153 1.00 87.44 99 LYS A N 1
ATOM 809 C CA . LYS A 1 99 ? 14.190 3.920 -21.691 1.00 87.44 99 LYS A CA 1
ATOM 810 C C . LYS A 1 99 ? 15.712 3.980 -21.779 1.00 87.44 99 LYS A C 1
ATOM 812 O O . LYS A 1 99 ? 16.229 4.586 -22.714 1.00 87.44 99 LYS A O 1
ATOM 817 N N . GLN A 1 100 ? 16.421 3.389 -20.820 1.00 87.31 100 GLN A N 1
ATOM 818 C CA . GLN A 1 100 ? 17.879 3.327 -20.847 1.00 87.31 100 GLN A CA 1
ATOM 819 C C . GLN A 1 100 ? 18.374 2.450 -22.004 1.00 87.31 100 GLN A C 1
ATOM 821 O O . GLN A 1 100 ? 19.186 2.917 -22.793 1.00 87.31 100 GLN A O 1
ATOM 826 N N . LEU A 1 101 ? 17.825 1.243 -22.172 1.00 85.94 101 LEU A N 1
ATOM 827 C CA . LEU A 1 101 ? 18.199 0.351 -23.280 1.00 85.94 101 LEU A CA 1
ATOM 828 C C . LEU A 1 101 ? 17.904 0.958 -24.657 1.00 85.94 101 LEU A C 1
ATOM 830 O O . LEU A 1 101 ? 18.734 0.882 -25.557 1.00 85.94 101 LEU A O 1
ATOM 834 N N . VAL A 1 102 ? 16.755 1.620 -24.814 1.00 86.19 102 VAL A N 1
ATOM 835 C CA . VAL A 1 102 ? 16.403 2.302 -26.070 1.00 86.19 102 VAL A CA 1
ATOM 836 C C . VAL A 1 102 ? 17.363 3.459 -26.361 1.00 86.19 102 VAL A C 1
ATOM 838 O O . VAL A 1 102 ? 17.745 3.658 -27.512 1.00 86.19 102 VAL A O 1
ATOM 841 N N . LYS A 1 103 ? 17.785 4.219 -25.339 1.00 86.88 103 LYS A N 1
ATOM 842 C CA . LYS A 1 103 ? 18.802 5.270 -25.506 1.00 86.88 103 LYS A CA 1
ATOM 843 C C . LYS A 1 103 ? 20.146 4.688 -25.928 1.00 86.88 103 LYS A C 1
ATOM 845 O O . LYS A 1 103 ? 20.748 5.223 -26.854 1.00 86.88 103 LYS A O 1
ATOM 850 N N . ASP A 1 104 ? 20.588 3.615 -25.279 1.00 85.50 104 ASP A N 1
ATOM 851 C CA . ASP A 1 104 ? 21.856 2.952 -25.590 1.00 85.50 104 ASP A CA 1
ATOM 852 C C . ASP A 1 104 ? 21.858 2.456 -27.050 1.00 85.50 104 ASP A C 1
ATOM 854 O O . ASP A 1 104 ? 22.793 2.743 -27.801 1.00 85.50 104 ASP A O 1
ATOM 858 N N . GLN A 1 105 ? 20.760 1.834 -27.500 1.00 81.31 105 GLN A N 1
ATOM 859 C CA . GLN A 1 105 ? 20.615 1.381 -28.887 1.00 81.31 105 GLN A CA 1
ATOM 860 C C . GLN A 1 105 ? 20.556 2.549 -29.884 1.00 81.31 105 GLN A C 1
ATOM 862 O O . GLN A 1 105 ? 21.199 2.506 -30.929 1.00 81.31 105 GLN A O 1
ATOM 867 N N . LEU A 1 106 ? 19.844 3.633 -29.558 1.00 82.19 106 LEU A N 1
ATOM 868 C CA . LEU A 1 106 ? 19.817 4.840 -30.394 1.00 82.19 106 LEU A CA 1
ATOM 869 C C . LEU A 1 106 ? 21.199 5.483 -30.538 1.00 82.19 106 LEU A C 1
ATOM 871 O O . LEU A 1 106 ? 21.527 5.993 -31.610 1.00 82.19 106 LEU A O 1
ATOM 875 N N . HIS A 1 107 ? 22.002 5.489 -29.473 1.00 83.00 107 HIS A N 1
ATOM 876 C CA . HIS A 1 107 ? 23.378 5.973 -29.533 1.00 83.00 107 HIS A CA 1
ATOM 877 C C . HIS A 1 107 ? 24.245 5.094 -30.440 1.00 83.00 107 HIS A C 1
ATOM 879 O O . HIS A 1 107 ? 25.020 5.636 -31.229 1.00 83.00 107 HIS A O 1
ATOM 885 N N . TYR A 1 108 ? 24.080 3.770 -30.373 1.00 82.50 108 TYR A N 1
ATOM 886 C CA . TYR A 1 108 ? 24.789 2.828 -31.240 1.00 82.50 108 TYR A CA 1
ATOM 887 C C . TYR A 1 108 ? 24.432 3.020 -32.723 1.00 82.50 108 TYR A C 1
ATOM 889 O O . TYR A 1 108 ? 25.325 3.185 -33.556 1.00 82.50 108 TYR A O 1
ATOM 897 N N . GLU A 1 109 ? 23.140 3.081 -33.053 1.00 77.94 109 GLU A N 1
ATOM 898 C CA . GLU A 1 109 ? 22.684 3.224 -34.443 1.00 77.94 109 GLU A CA 1
ATOM 899 C C . GLU A 1 109 ? 23.071 4.577 -35.051 1.00 77.94 109 GLU A C 1
ATOM 901 O O . GLU A 1 109 ? 23.495 4.631 -36.201 1.00 77.94 109 GLU A O 1
ATOM 906 N N . ARG A 1 110 ? 23.025 5.670 -34.277 1.00 76.31 110 ARG A N 1
ATOM 907 C CA . ARG A 1 110 ? 23.472 6.999 -34.741 1.00 76.31 110 ARG A CA 1
ATOM 908 C C . ARG A 1 110 ? 24.977 7.088 -34.979 1.00 76.31 110 ARG A C 1
ATOM 910 O O . ARG A 1 110 ? 25.409 7.841 -35.844 1.00 76.31 110 ARG A O 1
ATOM 917 N N . ALA A 1 111 ? 25.781 6.354 -34.209 1.00 79.88 111 ALA A N 1
ATOM 918 C CA . ALA A 1 111 ? 27.227 6.294 -34.424 1.00 79.88 111 ALA A CA 1
ATOM 919 C C . ALA A 1 111 ? 27.588 5.486 -35.683 1.00 79.88 111 ALA A C 1
ATOM 921 O O . ALA A 1 111 ? 28.646 5.702 -36.273 1.00 79.88 111 ALA A O 1
ATOM 922 N N . ARG A 1 112 ? 26.711 4.561 -36.089 1.00 75.19 112 ARG A N 1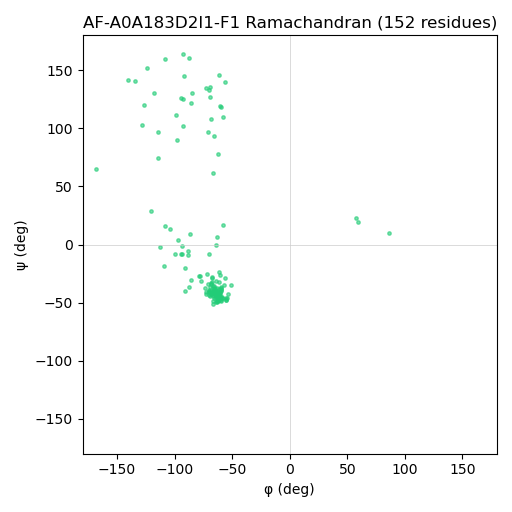
ATOM 923 C CA . ARG A 1 112 ? 26.890 3.687 -37.252 1.00 75.19 112 ARG A CA 1
ATOM 924 C C . ARG A 1 112 ? 26.302 4.276 -38.540 1.00 75.19 112 ARG A C 1
ATOM 926 O O . ARG A 1 112 ? 26.923 4.158 -39.592 1.00 75.19 112 ARG A O 1
ATOM 933 N N . HIS A 1 113 ? 25.136 4.910 -38.453 1.00 67.44 113 HIS A N 1
ATOM 934 C CA . HIS A 1 113 ? 24.411 5.523 -39.560 1.00 67.44 113 HIS A CA 1
ATOM 935 C C . HIS A 1 113 ? 24.356 7.038 -39.344 1.00 67.44 113 HIS A C 1
ATOM 937 O O . HIS A 1 113 ? 23.524 7.554 -38.599 1.00 67.44 113 HIS A O 1
ATOM 943 N N . ALA A 1 114 ? 25.279 7.760 -39.982 1.00 59.16 114 ALA A N 1
ATOM 944 C CA . ALA A 1 114 ? 25.251 9.213 -39.998 1.00 59.16 114 ALA A CA 1
ATOM 945 C C . ALA A 1 114 ? 24.047 9.691 -40.833 1.00 59.16 114 ALA A C 1
ATOM 947 O O . ALA A 1 114 ? 24.065 9.604 -42.056 1.00 59.16 114 ALA A O 1
ATOM 948 N N . ASP A 1 115 ? 23.039 10.221 -40.136 1.00 57.84 115 ASP A N 1
ATOM 949 C CA . ASP A 1 115 ? 22.003 11.134 -40.648 1.00 57.84 115 ASP A CA 1
ATOM 950 C C . ASP A 1 115 ? 20.734 10.547 -41.307 1.00 57.84 115 ASP A C 1
ATOM 952 O O . ASP A 1 115 ? 19.897 11.303 -41.800 1.00 57.84 115 ASP A O 1
ATOM 956 N N . GLU A 1 116 ? 20.490 9.232 -41.240 1.00 62.84 116 GLU A N 1
ATOM 957 C CA . GLU A 1 116 ? 19.159 8.687 -41.569 1.00 62.84 116 GLU A CA 1
ATOM 958 C C . GLU A 1 116 ? 18.213 8.738 -40.359 1.00 62.84 116 GLU A C 1
ATOM 960 O O . GLU A 1 116 ? 18.538 8.309 -39.248 1.00 62.84 116 GLU A O 1
ATOM 965 N N . ALA A 1 117 ? 17.004 9.263 -40.575 1.00 59.25 117 ALA A N 1
ATOM 966 C CA . ALA A 1 117 ? 15.960 9.325 -39.560 1.00 59.25 117 ALA A CA 1
ATOM 967 C C . ALA A 1 117 ? 15.490 7.907 -39.182 1.00 59.25 117 ALA A C 1
ATOM 969 O O . ALA A 1 117 ? 14.598 7.336 -39.811 1.00 59.25 117 ALA A O 1
ATOM 970 N N . LEU A 1 118 ? 16.085 7.341 -38.129 1.00 61.53 118 LEU A N 1
ATOM 971 C CA . LEU A 1 118 ? 15.659 6.077 -37.528 1.00 61.53 118 LEU A CA 1
ATOM 972 C C . LEU A 1 118 ? 14.194 6.167 -37.074 1.00 61.53 118 LEU A C 1
ATOM 974 O O . LEU A 1 118 ? 13.867 6.850 -36.104 1.00 61.53 118 LEU A O 1
ATOM 978 N N . THR A 1 119 ? 13.313 5.450 -37.771 1.00 64.25 119 THR A N 1
ATOM 979 C CA . THR A 1 119 ? 11.877 5.345 -37.456 1.00 64.25 119 THR A CA 1
ATOM 980 C C . THR A 1 119 ? 11.556 4.171 -36.534 1.00 64.25 119 THR A C 1
ATOM 982 O O . THR A 1 119 ? 10.520 4.183 -35.873 1.00 64.25 119 THR A O 1
ATOM 985 N N . THR A 1 120 ? 12.440 3.170 -36.443 1.00 70.06 120 THR A N 1
ATOM 986 C CA . THR A 1 120 ? 12.259 1.989 -35.587 1.00 70.06 120 THR A CA 1
ATOM 987 C C . THR A 1 120 ? 13.575 1.587 -34.919 1.00 70.06 120 THR A C 1
ATOM 989 O O . THR A 1 120 ? 14.641 1.689 -35.518 1.00 70.06 120 THR A O 1
ATOM 992 N N . VAL A 1 121 ? 13.500 1.162 -33.653 1.00 72.50 121 VAL A N 1
ATOM 993 C CA . VAL A 1 121 ? 14.636 0.669 -32.858 1.00 72.50 121 VAL A CA 1
ATOM 994 C C . VAL A 1 121 ? 14.251 -0.701 -32.322 1.00 72.50 121 VAL A C 1
ATOM 996 O O . VAL A 1 121 ? 13.258 -0.822 -31.605 1.00 72.50 121 VAL A O 1
ATOM 999 N N . ALA A 1 122 ? 15.016 -1.729 -32.680 1.00 76.12 122 ALA A N 1
ATOM 1000 C CA . ALA A 1 122 ? 14.815 -3.082 -32.179 1.00 76.12 122 ALA A CA 1
ATOM 1001 C C . ALA A 1 122 ? 15.688 -3.305 -30.937 1.00 76.12 122 ALA A C 1
ATOM 1003 O O . ALA A 1 122 ? 16.898 -3.101 -30.982 1.00 76.12 122 ALA A O 1
ATOM 1004 N N . VAL A 1 123 ? 15.071 -3.721 -29.831 1.00 79.44 123 VAL A N 1
ATOM 1005 C CA . VAL A 1 123 ? 15.758 -4.122 -28.594 1.00 79.44 123 VAL A CA 1
ATOM 1006 C C . VAL A 1 123 ? 15.423 -5.586 -28.340 1.00 79.44 123 VAL A C 1
ATOM 1008 O O . VAL A 1 123 ? 14.250 -5.960 -28.387 1.00 79.44 123 VAL A O 1
ATOM 1011 N N . ALA A 1 124 ? 16.436 -6.416 -28.091 1.00 80.44 124 ALA A N 1
ATOM 1012 C CA . ALA A 1 124 ? 16.233 -7.828 -27.795 1.00 80.44 124 ALA A CA 1
ATOM 1013 C C . ALA A 1 124 ? 15.576 -8.010 -26.417 1.00 80.44 124 ALA A C 1
ATOM 1015 O O . ALA A 1 124 ? 15.973 -7.391 -25.428 1.00 80.44 124 ALA A O 1
ATOM 1016 N N . GLU A 1 125 ? 14.573 -8.887 -26.338 1.00 75.56 125 GLU A N 1
ATOM 1017 C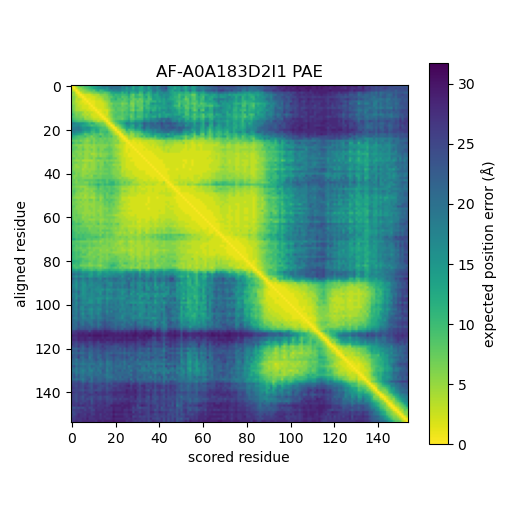 CA . GLU A 1 125 ? 13.864 -9.172 -25.084 1.00 75.56 125 GLU A CA 1
ATOM 1018 C C . GLU A 1 125 ? 14.788 -9.816 -24.034 1.00 75.56 125 GLU A C 1
ATOM 1020 O O . GLU A 1 125 ? 14.650 -9.552 -22.838 1.00 75.56 125 GLU A O 1
ATOM 1025 N N . SER A 1 126 ? 15.778 -10.601 -24.477 1.00 78.69 126 SER A N 1
ATOM 1026 C CA . SER A 1 126 ? 16.796 -11.224 -23.622 1.00 78.69 126 SER A CA 1
ATOM 1027 C C . SER A 1 126 ? 17.538 -10.207 -22.759 1.00 78.69 126 SER A C 1
ATOM 1029 O O . SER A 1 126 ? 17.663 -10.399 -21.551 1.00 78.69 126 SER A O 1
ATOM 1031 N N . ASP A 1 127 ? 17.957 -9.097 -23.364 1.00 77.75 127 ASP A N 1
ATOM 1032 C CA . ASP A 1 127 ? 18.803 -8.083 -22.729 1.00 77.75 127 ASP A CA 1
ATOM 1033 C C . ASP A 1 127 ? 18.009 -7.306 -21.678 1.00 77.75 127 ASP A C 1
ATOM 1035 O O . ASP A 1 127 ? 18.516 -6.919 -20.622 1.00 77.75 127 ASP A O 1
ATOM 1039 N N . PHE A 1 128 ? 16.718 -7.111 -21.950 1.00 78.69 128 PHE A N 1
ATOM 1040 C CA . PHE A 1 128 ? 15.795 -6.527 -20.998 1.00 78.69 128 PHE A CA 1
ATOM 1041 C C . PHE A 1 128 ? 15.587 -7.449 -19.798 1.00 78.69 128 PHE A C 1
ATOM 1043 O O . PHE A 1 128 ? 15.777 -7.016 -18.661 1.00 78.69 128 PHE A O 1
ATOM 1050 N N . ILE A 1 129 ? 15.263 -8.722 -20.034 1.00 78.00 129 ILE A N 1
ATOM 1051 C CA . ILE A 1 129 ? 15.024 -9.700 -18.965 1.00 78.00 129 ILE A CA 1
ATOM 1052 C C . ILE A 1 129 ? 16.266 -9.873 -18.088 1.00 78.00 129 ILE A C 1
ATOM 1054 O O . ILE A 1 129 ? 16.133 -9.914 -16.864 1.00 78.00 129 ILE A O 1
ATOM 1058 N N . GLU A 1 130 ? 17.462 -9.922 -18.672 1.00 79.62 130 GLU A N 1
ATOM 1059 C CA . GLU A 1 130 ? 18.715 -10.043 -17.923 1.00 79.62 130 GLU A CA 1
ATOM 1060 C C . GLU A 1 130 ? 18.943 -8.832 -17.005 1.00 79.62 130 GLU A C 1
ATOM 1062 O O . GLU A 1 130 ? 19.193 -8.986 -15.803 1.00 79.62 130 GLU A O 1
ATOM 1067 N N . LYS A 1 131 ? 18.742 -7.615 -17.527 1.00 74.56 131 LYS A N 1
ATOM 1068 C CA . LYS A 1 131 ? 18.903 -6.366 -16.765 1.00 74.56 131 LYS A CA 1
ATOM 1069 C C . LYS A 1 131 ? 17.862 -6.231 -15.650 1.00 74.56 131 LYS A C 1
ATOM 1071 O O . LYS A 1 131 ? 18.184 -5.748 -14.562 1.00 74.56 131 LYS A O 1
ATOM 1076 N N . VAL A 1 132 ? 16.633 -6.701 -15.879 1.00 73.62 132 VAL A N 1
ATOM 1077 C CA . VAL A 1 132 ? 15.590 -6.743 -14.841 1.00 73.62 132 VAL A CA 1
ATOM 1078 C C . VAL A 1 132 ? 15.874 -7.837 -13.808 1.00 73.62 132 VAL A C 1
ATOM 1080 O O . VAL A 1 132 ? 15.729 -7.584 -12.614 1.00 73.62 132 VAL A O 1
ATOM 1083 N N . SER A 1 133 ? 16.328 -9.021 -14.224 1.00 68.75 133 SER A N 1
ATOM 1084 C CA . SER A 1 133 ? 16.634 -10.143 -13.323 1.00 68.75 133 SER A CA 1
ATOM 1085 C C . SER A 1 133 ? 17.835 -9.872 -12.416 1.00 68.75 133 SER A C 1
ATOM 1087 O O . SER A 1 133 ? 17.899 -10.414 -11.313 1.00 68.75 133 SER A O 1
ATOM 1089 N N . PHE A 1 134 ? 18.788 -9.050 -12.856 1.00 66.62 134 PHE A N 1
ATOM 1090 C CA . PHE A 1 134 ? 19.905 -8.615 -12.018 1.00 66.62 134 PHE A CA 1
ATOM 1091 C C . PHE A 1 134 ? 19.447 -7.666 -10.899 1.00 66.62 134 PHE A C 1
ATOM 1093 O O . PHE A 1 134 ? 19.951 -7.723 -9.777 1.00 66.62 134 PHE A O 1
ATOM 1100 N N . LEU A 1 135 ? 18.471 -6.802 -11.194 1.00 61.69 135 LEU A N 1
ATOM 1101 C CA . LEU A 1 135 ? 17.997 -5.772 -10.272 1.00 61.69 135 LEU A CA 1
ATOM 1102 C C . LEU A 1 135 ? 16.889 -6.277 -9.333 1.00 61.69 135 LEU A C 1
ATOM 1104 O O . LEU A 1 135 ? 16.839 -5.901 -8.161 1.00 61.69 135 LEU A O 1
ATOM 1108 N N . PHE A 1 136 ? 16.007 -7.147 -9.827 1.00 57.56 136 PHE A N 1
ATOM 1109 C CA . PHE A 1 136 ? 14.929 -7.744 -9.049 1.00 57.56 136 PHE A CA 1
ATOM 1110 C C . PHE A 1 136 ? 15.324 -9.140 -8.571 1.00 57.56 136 PHE A C 1
ATOM 1112 O O . PHE A 1 136 ? 15.367 -10.102 -9.327 1.00 57.56 136 PHE A O 1
ATOM 1119 N N . ARG A 1 137 ? 15.510 -9.278 -7.255 1.00 50.22 137 ARG A N 1
ATOM 1120 C CA . ARG A 1 137 ? 15.728 -10.555 -6.545 1.00 50.22 137 ARG A CA 1
ATOM 1121 C C . ARG A 1 137 ? 14.537 -11.539 -6.637 1.00 50.22 137 ARG A C 1
ATOM 1123 O O . ARG A 1 137 ? 14.567 -12.576 -5.983 1.00 50.22 137 ARG A O 1
ATOM 1130 N N . PHE A 1 138 ? 13.496 -1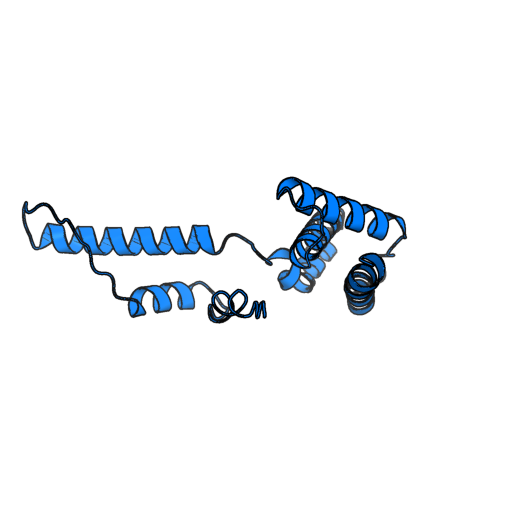1.238 -7.419 1.00 43.88 138 PHE A N 1
ATOM 1131 C CA . PHE A 1 138 ? 12.286 -12.049 -7.571 1.00 43.88 138 PHE A CA 1
ATOM 1132 C C . PHE A 1 138 ? 11.883 -12.196 -9.050 1.00 43.88 138 PHE A C 1
ATOM 1134 O O . PHE A 1 138 ? 11.967 -11.224 -9.801 1.00 43.88 138 PHE A O 1
ATOM 1141 N N . PRO A 1 139 ? 11.415 -13.384 -9.481 1.00 44.53 139 PRO A N 1
ATOM 1142 C CA . PRO A 1 139 ? 11.060 -13.635 -10.875 1.00 44.53 139 PRO A CA 1
ATOM 1143 C C . PRO A 1 139 ? 9.789 -12.876 -11.298 1.00 44.53 139 PRO A C 1
ATOM 1145 O O . PRO A 1 139 ? 8.752 -12.972 -10.648 1.00 44.53 139 PRO A O 1
ATOM 1148 N N . LEU A 1 140 ? 9.840 -12.210 -12.459 1.00 46.25 140 LEU A N 1
ATOM 1149 C CA . LEU A 1 140 ? 8.743 -11.469 -13.123 1.00 46.25 140 LEU A CA 1
ATOM 1150 C C . LEU A 1 140 ? 7.541 -12.334 -13.564 1.00 46.25 140 LEU A C 1
ATOM 1152 O O . LEU A 1 140 ? 6.582 -11.825 -14.144 1.00 46.25 140 LEU A O 1
ATOM 1156 N N . LYS A 1 141 ? 7.586 -13.651 -13.335 1.00 41.16 141 LYS A N 1
ATOM 1157 C CA . LYS A 1 141 ? 6.725 -14.640 -14.006 1.00 41.16 141 LYS A CA 1
ATOM 1158 C C . LYS A 1 141 ? 5.244 -14.582 -13.596 1.00 41.16 141 LYS A C 1
ATOM 1160 O O . LYS A 1 141 ? 4.421 -15.241 -14.217 1.00 41.16 141 LYS A O 1
ATOM 1165 N N . THR A 1 142 ? 4.878 -13.793 -12.588 1.00 39.22 142 THR A N 1
ATOM 1166 C CA . THR A 1 142 ? 3.542 -13.820 -11.966 1.00 39.22 142 THR A CA 1
ATOM 1167 C C . THR A 1 142 ? 2.649 -12.615 -12.262 1.00 39.22 142 THR A C 1
ATOM 1169 O O . THR A 1 142 ? 1.660 -12.439 -11.559 1.00 39.22 142 THR A O 1
ATOM 1172 N N . ARG A 1 143 ? 2.940 -11.777 -13.272 1.00 39.50 143 ARG A N 1
ATOM 1173 C CA . ARG A 1 143 ? 2.089 -10.596 -13.560 1.00 39.50 143 ARG A CA 1
ATOM 1174 C C . ARG A 1 143 ? 1.245 -10.655 -14.836 1.00 39.50 143 ARG A C 1
ATOM 1176 O O . ARG A 1 143 ? 0.260 -9.936 -14.911 1.00 39.50 143 ARG A O 1
ATOM 1183 N N . PHE A 1 144 ? 1.563 -11.527 -15.795 1.00 36.56 144 PHE A N 1
ATOM 1184 C CA . PHE A 1 144 ? 0.783 -11.654 -17.040 1.00 36.56 144 PHE A CA 1
ATOM 1185 C C . PHE A 1 144 ? -0.297 -12.752 -17.012 1.00 36.56 144 PHE A C 1
ATOM 1187 O O . PHE A 1 144 ? -1.111 -12.816 -17.925 1.00 36.56 144 PHE A O 1
ATOM 1194 N N . ALA A 1 145 ? -0.345 -13.595 -15.975 1.00 33.31 145 ALA A N 1
ATOM 1195 C CA . ALA A 1 145 ? -1.209 -14.782 -15.951 1.00 33.31 145 ALA A CA 1
ATOM 1196 C C . ALA A 1 145 ? -2.527 -14.631 -15.163 1.00 33.31 145 ALA A C 1
ATOM 1198 O O . ALA A 1 145 ? -3.360 -15.524 -15.223 1.00 33.31 145 ALA A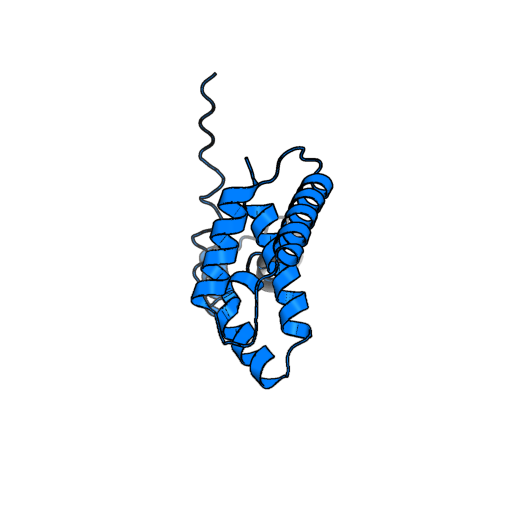 O 1
ATOM 1199 N N . SER A 1 146 ? -2.755 -13.540 -14.425 1.00 34.75 146 SER A N 1
ATOM 1200 C CA . SER A 1 146 ? -3.919 -13.434 -13.524 1.00 34.75 146 SER A CA 1
ATOM 1201 C C . SER A 1 146 ? -5.129 -12.685 -14.097 1.00 34.75 146 SER A C 1
ATOM 1203 O O . SER A 1 146 ? -6.103 -12.496 -13.378 1.00 34.75 146 SER A O 1
ATOM 1205 N N . CYS A 1 147 ? -5.099 -12.255 -15.365 1.00 30.78 147 CYS A N 1
ATOM 1206 C CA . CYS A 1 147 ? -6.224 -11.537 -15.992 1.00 30.78 147 CYS A CA 1
ATOM 1207 C C . CYS A 1 147 ? -6.928 -12.321 -17.116 1.00 30.78 147 CYS A C 1
ATOM 1209 O O . CYS A 1 147 ? -7.919 -11.846 -17.663 1.00 30.78 147 CYS A O 1
ATOM 1211 N N . VAL A 1 148 ? -6.462 -13.528 -17.452 1.00 36.50 148 VAL A N 1
ATOM 1212 C CA . VAL A 1 148 ? -7.058 -14.375 -18.497 1.00 36.50 148 VAL A CA 1
ATOM 1213 C C . VAL A 1 148 ? -7.635 -15.627 -17.852 1.00 36.50 148 VAL A C 1
ATOM 1215 O O . VAL A 1 148 ? -7.038 -16.686 -17.919 1.00 36.50 148 VAL A O 1
ATOM 1218 N N . GLU A 1 149 ? -8.766 -15.478 -17.169 1.00 28.48 149 GLU A N 1
ATOM 1219 C CA . GLU A 1 149 ? -9.765 -16.544 -16.999 1.00 28.48 149 GLU A CA 1
ATOM 1220 C C . GLU A 1 149 ? -11.046 -15.926 -1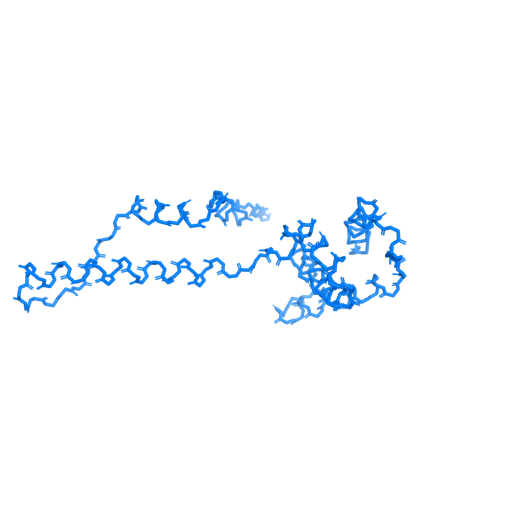6.412 1.00 28.48 149 GLU A C 1
ATOM 1222 O O . GLU A 1 149 ? -11.467 -16.190 -15.290 1.00 28.48 149 GLU A O 1
ATOM 1227 N N . MET A 1 150 ? -11.682 -15.045 -17.190 1.00 29.25 150 MET A N 1
ATOM 1228 C CA . MET A 1 150 ? -13.118 -14.807 -17.048 1.00 29.25 150 MET A CA 1
ATOM 1229 C C . MET A 1 150 ? -13.826 -15.635 -18.117 1.00 29.25 150 MET A C 1
ATOM 1231 O O . MET A 1 150 ? -14.046 -15.175 -19.234 1.00 29.25 150 MET A O 1
ATOM 1235 N N . ASN A 1 151 ? -14.170 -16.877 -17.770 1.00 28.09 151 ASN A N 1
ATOM 1236 C CA . ASN A 1 151 ? -15.179 -17.626 -18.510 1.00 28.09 151 ASN A CA 1
ATOM 1237 C C . ASN A 1 151 ? -16.539 -16.994 -18.209 1.00 28.09 151 ASN A C 1
ATOM 1239 O O . ASN A 1 151 ? -17.160 -17.296 -17.191 1.00 28.09 151 ASN A O 1
ATOM 1243 N N . PHE A 1 152 ? -16.995 -16.114 -19.096 1.00 30.12 152 PHE A N 1
ATOM 1244 C CA . PHE A 1 152 ? -18.404 -15.760 -19.190 1.00 30.12 152 PHE A CA 1
ATOM 1245 C C . PHE A 1 152 ? -19.023 -16.692 -20.233 1.00 30.12 152 PHE A C 1
ATOM 1247 O O . PHE A 1 152 ? -18.803 -16.540 -21.434 1.00 30.12 152 PHE A O 1
ATOM 1254 N N . THR A 1 153 ? -19.732 -17.716 -19.763 1.00 32.19 153 THR A N 1
ATOM 1255 C CA . THR A 1 153 ? -20.748 -18.376 -20.588 1.00 32.19 153 THR A CA 1
ATOM 1256 C C . THR A 1 153 ? -21.935 -17.420 -20.686 1.00 32.19 153 THR A C 1
ATOM 1258 O O . THR A 1 153 ? -22.280 -16.767 -19.700 1.00 32.19 153 THR A O 1
ATOM 1261 N N . ALA A 1 154 ? -22.451 -17.267 -21.906 1.00 32.94 154 ALA A N 1
ATOM 1262 C CA . ALA A 1 154 ? -23.603 -16.429 -22.231 1.00 32.94 154 ALA A CA 1
ATOM 1263 C C . ALA A 1 154 ? -24.892 -16.931 -21.567 1.00 32.94 154 ALA A C 1
ATOM 1265 O O . ALA A 1 154 ? -25.007 -18.165 -21.375 1.00 32.94 154 ALA A O 1
#

Mean predicted aligned error: 14.35 Å